Protein AF-A0A9X9IL31-F1 (afdb_monomer_lite)

Secondary structure (DSSP, 8-state):
-PPPP--S--SSTTS-S-S-----------SSPPPHHHHHIIIII---HHHHHHHHHHHHHHGGGT------GGGSEEEE-SSEEEEEEE-SS-EEEEEEE----

Foldseek 3Di:
DDDDDDDDQDLQVPWPDDPDDDDDDDDDDDPDDAFPVNVCCCVFVVDDPVVVVVLVVVCVVCVVVVDDSPDGQVVFDWHDDRFKIKGWDDDPPDTDIDIDGHDDD

pLDDT: mean 78.71, std 12.05, range [36.59, 94.94]

Radius of gyration: 16.59 Å; chains: 1; bounding box: 42×23×51 Å

Structure (mmCIF, N/CA/C/O backbone):
data_AF-A0A9X9IL31-F1
#
_entry.id   AF-A0A9X9IL31-F1
#
loop_
_atom_site.group_PDB
_atom_site.id
_atom_site.type_symbol
_atom_site.label_atom_id
_atom_site.label_alt_id
_atom_site.label_comp_id
_atom_site.label_asym_id
_atom_site.label_entity_id
_atom_site.label_seq_id
_atom_site.pdbx_PDB_ins_code
_atom_site.Cartn_x
_atom_site.Cartn_y
_atom_site.Cartn_z
_atom_site.occupancy
_atom_site.B_iso_or_equiv
_atom_site.auth_seq_id
_atom_site.auth_comp_id
_atom_site.auth_asym_id
_atom_site.auth_atom_id
_atom_site.pdbx_PDB_model_num
ATOM 1 N N . MET A 1 1 ? -15.079 -7.877 -27.653 1.00 38.25 1 MET A N 1
ATOM 2 C CA . MET A 1 1 ? -15.773 -8.458 -26.481 1.00 38.25 1 MET A CA 1
ATOM 3 C C . MET A 1 1 ? -16.804 -7.460 -25.983 1.00 38.25 1 MET A C 1
ATOM 5 O O . MET A 1 1 ? -16.550 -6.266 -26.062 1.00 38.25 1 MET A O 1
ATOM 9 N N . LYS A 1 2 ? -17.987 -7.941 -25.582 1.00 36.59 2 LYS A N 1
ATOM 10 C CA . LYS A 1 2 ? -19.088 -7.107 -25.073 1.00 36.59 2 LYS A CA 1
ATOM 11 C C . LYS A 1 2 ? -18.660 -6.470 -23.743 1.00 36.59 2 LYS A C 1
ATOM 13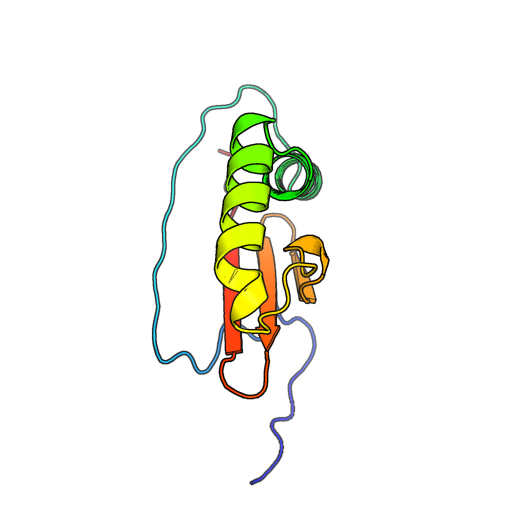 O O . LYS A 1 2 ? -18.047 -7.160 -22.937 1.00 36.59 2 LYS A O 1
ATOM 18 N N . GLN A 1 3 ? -18.949 -5.183 -23.549 1.00 48.84 3 GLN A N 1
ATOM 19 C CA . GLN A 1 3 ? -18.614 -4.476 -22.308 1.00 48.84 3 GLN A CA 1
ATOM 20 C C . GLN A 1 3 ? -19.377 -5.072 -21.113 1.00 48.84 3 GLN A C 1
ATOM 22 O O . GLN A 1 3 ? -20.572 -5.356 -21.270 1.00 48.84 3 GLN A O 1
ATOM 27 N N . PRO A 1 4 ? -18.754 -5.227 -19.929 1.00 48.09 4 PRO A N 1
ATOM 28 C CA . PRO A 1 4 ? -19.523 -5.374 -18.709 1.00 48.09 4 PRO A CA 1
ATOM 29 C C . PRO A 1 4 ? -20.195 -4.032 -18.405 1.00 48.09 4 PRO A C 1
ATOM 31 O O . PRO A 1 4 ? -19.559 -2.982 -18.392 1.00 48.09 4 PRO A O 1
ATOM 34 N N . LYS A 1 5 ? -21.513 -4.076 -18.211 1.00 56.69 5 LYS A N 1
ATOM 35 C CA . LYS A 1 5 ? -22.232 -3.045 -17.466 1.00 56.69 5 LYS A CA 1
ATOM 36 C C . LYS A 1 5 ? -21.988 -3.350 -15.996 1.00 56.69 5 LYS A C 1
ATOM 38 O O . LYS A 1 5 ? -22.416 -4.422 -15.571 1.00 56.69 5 LYS A O 1
ATOM 43 N N . THR A 1 6 ? -21.410 -2.444 -15.226 1.00 50.56 6 THR A N 1
ATOM 44 C CA . THR A 1 6 ? -21.395 -2.612 -13.771 1.00 50.56 6 THR A CA 1
ATOM 45 C C . THR A 1 6 ? -21.587 -1.293 -13.040 1.00 50.56 6 THR A C 1
ATOM 47 O O . THR A 1 6 ? -21.424 -0.206 -13.591 1.00 50.56 6 THR A O 1
ATOM 50 N N . ASN A 1 7 ? -22.213 -1.446 -11.881 1.00 54.69 7 ASN A N 1
ATOM 51 C CA . ASN A 1 7 ? -23.146 -0.522 -11.264 1.00 54.69 7 ASN A CA 1
ATOM 52 C C . ASN A 1 7 ? -23.367 -0.983 -9.820 1.00 54.69 7 ASN A C 1
ATOM 54 O O . ASN A 1 7 ? -23.454 -2.194 -9.592 1.00 54.69 7 ASN A O 1
ATOM 58 N N . PRO A 1 8 ? -23.752 -0.083 -8.914 1.00 56.66 8 PRO A N 1
ATOM 59 C CA . PRO A 1 8 ? -23.215 1.259 -8.677 1.00 56.66 8 PRO A CA 1
ATOM 60 C C . PRO A 1 8 ? -22.439 1.348 -7.350 1.00 56.66 8 PRO A C 1
ATOM 62 O O . PRO A 1 8 ? -21.829 2.376 -7.087 1.00 56.66 8 PRO A O 1
ATOM 65 N N . ASP A 1 9 ? -22.464 0.293 -6.525 1.00 63.00 9 ASP A N 1
ATOM 66 C CA . ASP A 1 9 ? -22.025 0.300 -5.116 1.00 63.00 9 ASP A CA 1
ATOM 67 C C . ASP A 1 9 ? -20.765 -0.551 -4.886 1.00 63.00 9 ASP A C 1
ATOM 69 O O . ASP A 1 9 ? -20.581 -1.161 -3.828 1.00 63.00 9 ASP A O 1
ATOM 73 N N . SER A 1 10 ? -19.940 -0.692 -5.921 1.00 63.44 10 SER A N 1
ATOM 74 C CA . SER A 1 10 ? -18.756 -1.542 -5.881 1.00 63.44 10 SER A CA 1
ATOM 75 C C . SER A 1 10 ? -17.814 -1.200 -4.710 1.00 63.44 10 SER A C 1
ATOM 77 O O . SER A 1 10 ? -17.718 -0.047 -4.303 1.00 63.44 10 SER A O 1
ATOM 79 N N . LEU A 1 11 ? -17.105 -2.225 -4.203 1.00 71.19 11 LEU A N 1
ATOM 80 C CA . LEU A 1 11 ? -15.908 -2.115 -3.352 1.00 71.19 11 LEU A CA 1
ATOM 81 C C . LEU A 1 11 ? -14.722 -2.867 -3.997 1.00 71.19 11 LEU A C 1
ATOM 83 O O . LEU A 1 11 ? -14.117 -3.776 -3.433 1.00 71.19 11 LEU A O 1
ATOM 87 N N . ILE A 1 12 ? -14.430 -2.420 -5.207 1.00 65.56 12 ILE A N 1
ATOM 88 C CA . ILE A 1 12 ? -13.507 -2.794 -6.278 1.00 65.56 12 ILE A CA 1
ATOM 89 C C . ILE A 1 12 ? -13.988 -4.000 -7.037 1.00 65.56 12 ILE A C 1
ATOM 91 O O . ILE A 1 12 ? -13.532 -5.107 -6.792 1.00 65.56 12 ILE A O 1
ATOM 95 N N . GLU A 1 13 ? -14.999 -3.734 -7.869 1.00 69.69 13 GLU A N 1
ATOM 96 C CA . GLU A 1 13 ? -16.207 -4.521 -8.155 1.00 69.69 13 GLU A CA 1
ATOM 97 C C . GLU A 1 13 ? -16.092 -6.003 -7.765 1.00 69.69 13 GLU A C 1
ATOM 99 O O . GLU A 1 13 ? -16.069 -6.924 -8.575 1.00 69.69 13 GLU A O 1
ATOM 104 N N . ASN A 1 14 ? -15.960 -6.171 -6.445 1.00 71.94 14 ASN A N 1
ATOM 105 C CA . ASN A 1 14 ? -15.737 -7.362 -5.635 1.00 71.94 14 ASN A CA 1
ATOM 106 C C . ASN A 1 14 ? -14.684 -8.387 -6.124 1.00 71.94 14 ASN A C 1
ATOM 108 O O . ASN A 1 14 ? -14.830 -9.588 -5.890 1.00 71.94 14 ASN A O 1
ATOM 112 N N . TYR A 1 15 ? -13.557 -7.843 -6.599 1.00 68.44 15 TYR A N 1
ATOM 113 C CA . TYR A 1 15 ? -12.188 -8.384 -6.709 1.00 68.44 15 TYR A CA 1
ATOM 114 C C . TYR A 1 15 ? -11.859 -9.218 -7.954 1.00 68.44 15 TYR A C 1
ATOM 116 O O . TYR A 1 15 ? -11.097 -10.179 -7.843 1.00 68.44 15 TYR A O 1
ATOM 124 N N . LEU A 1 16 ? -12.427 -8.904 -9.130 1.00 64.88 16 LEU A N 1
ATOM 125 C CA . LEU A 1 16 ? -12.470 -9.877 -10.233 1.00 64.88 16 LEU A CA 1
ATOM 126 C C . LEU A 1 16 ? -12.155 -9.414 -11.670 1.00 64.88 16 LEU A C 1
ATOM 128 O O . LEU A 1 16 ? -12.385 -8.251 -12.008 1.00 64.88 16 LEU A O 1
ATOM 132 N N . PRO A 1 17 ? -11.795 -10.410 -12.536 1.00 75.12 17 PRO A N 1
ATOM 133 C CA . PRO A 1 17 ? -11.341 -11.768 -12.172 1.00 75.12 17 PRO A CA 1
ATOM 134 C C . PRO A 1 17 ? -9.890 -11.757 -11.669 1.00 75.12 17 PRO A C 1
ATOM 136 O O . PRO A 1 17 ? -9.058 -11.038 -12.212 1.00 75.12 17 PRO A O 1
ATOM 139 N N . ALA A 1 18 ? -9.594 -12.562 -10.642 1.00 76.00 18 ALA A N 1
ATOM 140 C CA . ALA A 1 18 ? -8.255 -12.680 -10.070 1.00 76.00 18 ALA A CA 1
ATOM 141 C C . ALA A 1 18 ? -7.691 -14.090 -10.286 1.00 76.00 18 ALA A C 1
ATOM 143 O O . ALA A 1 18 ? -8.324 -15.080 -9.921 1.00 76.00 18 ALA A O 1
ATOM 144 N N . ASP A 1 19 ? -6.476 -14.167 -10.828 1.00 83.81 19 ASP A N 1
ATOM 145 C CA . ASP A 1 19 ? -5.751 -15.431 -11.022 1.00 83.81 19 ASP A CA 1
ATOM 146 C C . ASP A 1 19 ? -5.083 -15.936 -9.724 1.00 83.81 19 ASP A C 1
ATOM 148 O O . ASP A 1 19 ? -4.588 -17.062 -9.665 1.00 83.81 19 ASP A O 1
ATOM 152 N N . TYR A 1 20 ? -5.066 -15.109 -8.671 1.00 83.50 20 TYR A N 1
ATOM 153 C CA . TYR A 1 20 ? -4.487 -15.413 -7.362 1.00 83.50 20 TYR A CA 1
ATOM 154 C C . TYR A 1 20 ? -5.269 -14.722 -6.239 1.00 83.50 20 TYR A C 1
ATOM 156 O O . TYR A 1 20 ? -5.636 -13.553 -6.363 1.00 83.50 20 TYR A O 1
ATOM 164 N N . TYR A 1 21 ? -5.484 -15.435 -5.129 1.00 83.38 21 TYR A N 1
ATOM 165 C CA . TYR A 1 21 ? -6.117 -14.907 -3.921 1.00 83.38 21 TYR A CA 1
ATOM 166 C C . TYR A 1 21 ? -5.300 -15.274 -2.683 1.00 83.38 21 TYR A C 1
ATOM 168 O O . TYR A 1 21 ? -4.937 -16.434 -2.495 1.00 83.38 21 TYR A O 1
ATOM 176 N N . ASP A 1 22 ? -5.066 -14.286 -1.825 1.00 84.00 22 ASP A N 1
ATOM 177 C CA . ASP A 1 22 ? -4.410 -14.447 -0.531 1.00 84.00 22 ASP A CA 1
ATOM 178 C C . ASP A 1 22 ? -5.058 -13.507 0.486 1.00 84.00 22 ASP A C 1
ATOM 180 O O . ASP A 1 22 ? -5.538 -12.424 0.138 1.00 84.00 22 ASP A O 1
ATOM 184 N N . SER A 1 23 ? -5.103 -13.928 1.746 1.00 81.81 23 SER A N 1
ATOM 185 C CA . SER A 1 23 ? -5.742 -13.167 2.812 1.00 81.81 23 SER A CA 1
ATOM 186 C C . SER A 1 23 ? -4.997 -13.324 4.128 1.00 81.81 23 SER A C 1
ATOM 188 O O . SER A 1 23 ? -4.637 -14.427 4.539 1.00 81.81 23 SER A O 1
ATOM 190 N N . PHE A 1 24 ? -4.842 -12.206 4.831 1.00 82.25 24 PHE A N 1
ATOM 191 C CA . PHE A 1 24 ? -4.295 -12.155 6.177 1.00 82.25 24 PHE A CA 1
ATOM 192 C C . PHE A 1 24 ? -5.288 -11.449 7.096 1.00 82.25 24 PHE A C 1
ATOM 194 O O . PHE A 1 24 ? -5.861 -10.423 6.733 1.00 82.25 24 PHE A O 1
ATOM 201 N N . SER A 1 25 ? -5.481 -11.979 8.303 1.00 81.25 25 SER A N 1
ATOM 202 C CA . SER A 1 25 ? -6.299 -11.325 9.322 1.00 81.25 25 SER A CA 1
ATOM 203 C C . SER A 1 25 ? -5.599 -11.364 10.670 1.00 81.25 25 SER A C 1
ATOM 205 O O . SER A 1 25 ? -4.938 -12.347 11.013 1.00 81.25 25 SER A O 1
ATOM 207 N N . LYS A 1 26 ? -5.757 -10.289 11.439 1.00 80.12 26 LYS A N 1
ATOM 208 C CA . LYS A 1 26 ? -5.240 -10.188 12.797 1.00 80.12 26 LYS A CA 1
ATOM 209 C C . LYS A 1 26 ? -6.215 -9.395 13.649 1.00 80.12 26 LYS A C 1
ATOM 211 O O . LYS A 1 26 ? -6.599 -8.291 13.279 1.00 80.12 26 LYS A O 1
ATOM 216 N N . GLU A 1 27 ? -6.588 -9.955 14.793 1.00 73.94 27 GLU A N 1
ATOM 217 C CA . GLU A 1 27 ? -7.391 -9.240 15.780 1.00 73.94 27 GLU A CA 1
ATOM 218 C C . GLU A 1 27 ? -6.488 -8.299 16.592 1.00 73.94 27 GLU A C 1
ATOM 220 O O . GLU A 1 27 ? -5.382 -8.666 17.004 1.00 73.94 27 GLU A O 1
ATOM 225 N N . SER A 1 28 ? -6.946 -7.063 16.793 1.00 68.31 28 SER A N 1
ATOM 226 C CA . SER A 1 28 ? -6.269 -6.070 17.626 1.00 68.31 28 SER A CA 1
ATOM 227 C C . SER A 1 28 ? -7.179 -5.710 18.794 1.00 68.31 28 SER A C 1
ATOM 229 O O . SER A 1 28 ? -8.326 -5.320 18.583 1.00 68.31 28 SER A O 1
ATOM 231 N N . HIS A 1 29 ? -6.666 -5.819 20.016 1.00 68.38 29 HIS A N 1
ATOM 232 C CA . HIS A 1 29 ? -7.368 -5.363 21.210 1.00 68.38 29 HIS A CA 1
ATOM 233 C C . HIS A 1 29 ? -6.913 -3.940 21.524 1.00 68.38 29 HIS A C 1
ATOM 235 O O . HIS A 1 29 ? -5.905 -3.739 22.202 1.00 68.38 29 HIS A O 1
ATOM 241 N N . ASN A 1 30 ? -7.633 -2.952 20.997 1.00 66.81 30 ASN A N 1
ATOM 242 C CA . ASN A 1 30 ? -7.440 -1.556 21.369 1.00 66.81 30 ASN A CA 1
ATOM 243 C C . ASN A 1 30 ? -8.582 -1.115 22.290 1.00 66.81 30 ASN A C 1
ATOM 245 O O . ASN A 1 30 ? -9.729 -1.499 22.092 1.00 66.81 30 ASN A O 1
ATOM 249 N N . LYS A 1 31 ? -8.265 -0.319 23.315 1.00 64.56 31 LYS A N 1
ATOM 250 C CA . LYS A 1 31 ? -9.270 0.243 24.230 1.00 64.56 31 LYS A CA 1
ATOM 251 C C . LYS A 1 31 ? -10.102 1.344 23.567 1.00 64.56 31 LYS A C 1
ATOM 253 O O . LYS A 1 31 ? -11.191 1.636 24.047 1.00 64.56 31 LYS A O 1
ATOM 258 N N . ASN A 1 32 ? -9.586 1.939 22.491 1.00 70.06 32 ASN A N 1
ATOM 259 C CA . ASN A 1 32 ? -10.242 3.010 21.753 1.00 70.06 32 ASN A CA 1
ATOM 260 C C . ASN A 1 32 ? -10.731 2.500 20.394 1.00 70.06 32 ASN A C 1
ATOM 262 O O . ASN A 1 32 ? -9.997 1.809 19.684 1.00 70.06 32 ASN A O 1
ATOM 266 N N . VAL A 1 33 ? -11.956 2.880 20.032 1.00 71.94 33 VAL A N 1
ATOM 267 C CA . VAL A 1 33 ? -12.511 2.655 18.694 1.00 71.94 33 VAL A CA 1
ATOM 268 C C . VAL A 1 33 ? -11.782 3.587 17.726 1.00 71.94 33 VAL A C 1
ATOM 270 O O . VAL A 1 33 ? -11.868 4.802 17.869 1.00 71.94 33 VAL A O 1
ATOM 273 N N . ILE A 1 34 ? -11.048 3.015 16.773 1.00 76.69 34 ILE A N 1
ATOM 274 C CA . ILE A 1 34 ? -10.359 3.749 15.703 1.00 76.69 34 ILE A CA 1
ATOM 275 C C . ILE A 1 34 ? -11.287 3.797 14.489 1.00 76.69 34 ILE A C 1
ATOM 277 O O . ILE A 1 34 ? -11.881 2.785 14.123 1.00 76.69 34 ILE A O 1
ATOM 281 N N . SER A 1 35 ? -11.434 4.954 13.847 1.00 82.38 35 SER A N 1
ATOM 282 C CA . SER A 1 35 ? -12.213 5.019 12.602 1.00 82.38 35 SER A CA 1
ATOM 283 C C . SER A 1 35 ? -11.454 4.379 11.436 1.00 82.38 35 SER A C 1
ATOM 285 O O . SER A 1 35 ? -10.225 4.331 11.421 1.00 82.38 35 SER A O 1
ATOM 287 N N . ILE A 1 36 ? -12.173 3.910 10.418 1.00 80.06 36 ILE A N 1
ATOM 288 C CA . ILE A 1 36 ? -11.556 3.295 9.238 1.00 80.06 36 ILE A CA 1
ATOM 289 C C . ILE A 1 36 ? -10.590 4.254 8.508 1.00 80.06 36 ILE A C 1
ATOM 291 O O . ILE A 1 36 ? -9.533 3.834 8.038 1.00 80.06 36 ILE A O 1
ATOM 295 N N . ASP A 1 37 ? -10.904 5.552 8.485 1.00 82.56 37 ASP A N 1
ATOM 296 C CA . ASP A 1 37 ? -10.052 6.590 7.900 1.00 82.56 37 ASP A CA 1
ATOM 297 C C . ASP A 1 37 ? -8.791 6.851 8.729 1.00 82.56 37 ASP A C 1
ATOM 299 O O . ASP A 1 37 ? -7.701 6.973 8.173 1.00 82.56 37 ASP A O 1
ATOM 303 N N . GLU A 1 38 ? -8.919 6.882 10.055 1.00 84.19 38 GLU A N 1
ATOM 304 C CA . GLU A 1 38 ? -7.782 7.024 10.968 1.00 84.19 38 GLU A CA 1
ATOM 305 C C . GLU A 1 38 ? -6.841 5.818 10.874 1.00 84.19 38 GLU A C 1
ATOM 307 O O . GLU A 1 38 ? -5.623 5.981 10.807 1.00 84.19 38 GLU A O 1
ATOM 312 N N . PHE A 1 39 ? -7.393 4.604 10.781 1.00 82.62 39 PHE A N 1
ATOM 313 C CA . PHE A 1 39 ? -6.598 3.406 10.522 1.00 82.62 39 PHE A CA 1
ATOM 314 C C . PHE A 1 39 ? -5.824 3.523 9.205 1.00 82.62 39 PHE A C 1
ATOM 316 O O . PHE A 1 39 ? -4.627 3.238 9.176 1.00 82.62 39 PHE A O 1
ATOM 323 N N . ALA A 1 40 ? -6.48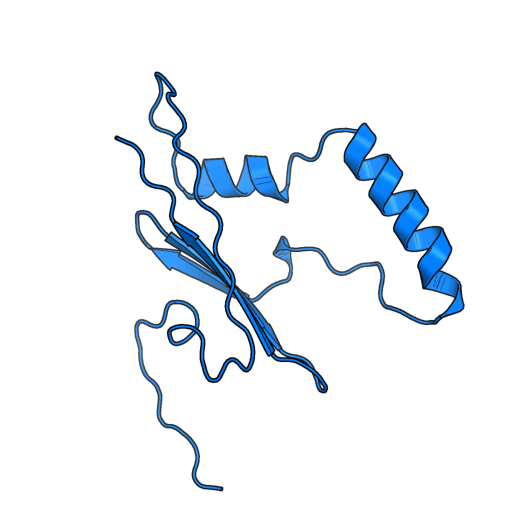5 3.947 8.125 1.00 80.88 40 ALA A N 1
ATOM 324 C CA . ALA A 1 40 ? -5.847 4.097 6.821 1.00 80.88 40 ALA A CA 1
ATOM 325 C C . ALA A 1 40 ? -4.695 5.105 6.860 1.00 80.88 40 ALA A C 1
ATOM 327 O O . ALA A 1 40 ? -3.628 4.851 6.300 1.00 80.88 40 ALA A O 1
ATOM 328 N N . ASP A 1 41 ? -4.893 6.231 7.541 1.00 84.75 41 ASP A N 1
ATOM 329 C CA . ASP A 1 41 ? -3.860 7.248 7.685 1.00 84.75 41 ASP A CA 1
ATOM 330 C C . ASP A 1 41 ? -2.643 6.709 8.447 1.00 84.75 41 ASP A C 1
ATOM 332 O O . ASP A 1 41 ? -1.510 6.797 7.967 1.00 84.75 41 ASP A O 1
ATOM 336 N N . ILE A 1 42 ? -2.872 6.045 9.582 1.00 83.81 42 ILE A N 1
ATOM 337 C CA . ILE A 1 42 ? -1.797 5.431 10.367 1.00 83.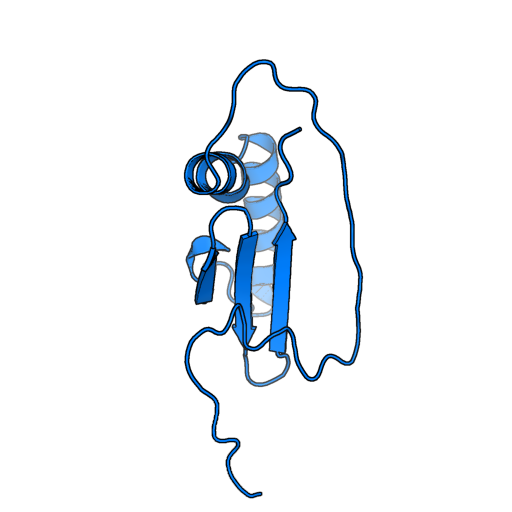81 42 ILE A CA 1
ATOM 338 C C . ILE A 1 42 ? -1.065 4.359 9.544 1.00 83.81 42 ILE A C 1
ATOM 340 O O . ILE A 1 42 ? 0.164 4.322 9.528 1.00 83.81 42 ILE A O 1
ATOM 344 N N . ALA A 1 43 ? -1.800 3.493 8.843 1.00 80.38 43 ALA A N 1
ATOM 345 C CA . ALA A 1 43 ? -1.229 2.360 8.120 1.00 80.38 43 ALA A CA 1
ATOM 346 C C . ALA A 1 43 ? -0.442 2.768 6.863 1.00 80.38 43 ALA A C 1
ATOM 348 O O . ALA A 1 43 ? 0.583 2.153 6.561 1.00 80.38 43 ALA A O 1
ATOM 349 N N . PHE A 1 44 ? -0.905 3.780 6.123 1.00 82.12 44 PHE A N 1
ATOM 350 C CA . PHE A 1 44 ? -0.375 4.093 4.789 1.00 82.12 44 PHE A CA 1
ATOM 351 C C . PHE A 1 44 ? 0.333 5.449 4.693 1.00 82.12 44 PHE A C 1
ATOM 353 O O . PHE A 1 44 ? 1.208 5.608 3.837 1.00 82.12 44 PHE A O 1
ATOM 360 N N . ASN A 1 45 ? 0.015 6.407 5.568 1.00 83.25 45 ASN A N 1
ATOM 361 C CA . ASN A 1 45 ? 0.626 7.739 5.553 1.00 83.25 45 ASN A CA 1
ATOM 362 C C . ASN A 1 45 ? 1.683 7.920 6.644 1.00 83.25 45 ASN A C 1
ATOM 364 O O . ASN A 1 45 ? 2.686 8.596 6.405 1.00 83.25 45 ASN A O 1
ATOM 368 N N . GLN A 1 46 ? 1.509 7.290 7.807 1.00 87.12 46 GLN A N 1
ATOM 369 C CA . GLN A 1 46 ? 2.404 7.449 8.957 1.00 87.12 46 GLN A CA 1
ATOM 370 C C . GLN A 1 46 ? 3.451 6.328 9.043 1.00 87.12 46 GLN A C 1
ATOM 372 O O . GLN A 1 46 ? 3.499 5.541 9.989 1.00 87.12 46 GLN A O 1
ATOM 377 N N . LEU A 1 47 ? 4.330 6.253 8.041 1.00 83.94 47 LEU A N 1
ATOM 378 C CA . LEU A 1 47 ? 5.388 5.241 8.010 1.00 83.94 47 LEU A CA 1
ATOM 379 C C . LEU A 1 47 ? 6.523 5.563 9.003 1.00 83.94 47 LEU A C 1
ATOM 381 O O . LEU A 1 47 ? 7.062 6.672 8.976 1.00 83.94 47 LEU A O 1
ATOM 385 N N . PRO A 1 48 ? 6.975 4.591 9.821 1.00 88.69 48 PRO A N 1
ATOM 386 C CA . PRO A 1 48 ? 8.169 4.757 10.644 1.00 88.69 48 PRO A CA 1
ATOM 387 C C . PRO A 1 48 ? 9.422 5.024 9.799 1.00 88.69 48 PRO A C 1
ATOM 389 O O . PRO A 1 48 ? 9.571 4.484 8.699 1.00 88.69 48 PRO A O 1
ATOM 392 N N . SER A 1 49 ? 10.386 5.772 10.346 1.00 92.50 49 SER A N 1
ATOM 393 C CA . SER A 1 49 ? 11.619 6.158 9.638 1.00 92.50 49 SER A CA 1
ATOM 394 C C . SER A 1 49 ? 12.417 4.975 9.078 1.00 92.50 49 SER A C 1
ATOM 396 O O . SER A 1 49 ? 13.032 5.090 8.020 1.00 92.50 49 SER A O 1
ATOM 398 N N . SER A 1 50 ? 12.394 3.821 9.751 1.00 92.94 50 SER A N 1
ATOM 399 C CA . SER A 1 50 ? 13.048 2.597 9.271 1.00 92.94 50 SER A CA 1
ATOM 400 C C . SER A 1 50 ? 12.412 2.059 7.987 1.00 92.94 50 SER A C 1
ATOM 402 O O . SER A 1 50 ? 13.127 1.653 7.075 1.00 92.94 50 SER A O 1
ATOM 404 N N . ILE A 1 51 ? 11.082 2.104 7.877 1.00 89.81 51 ILE A N 1
ATOM 405 C CA . ILE A 1 51 ? 10.365 1.702 6.663 1.00 89.81 51 ILE A CA 1
ATOM 406 C C . ILE A 1 51 ? 10.652 2.688 5.531 1.00 89.81 51 ILE A C 1
ATOM 408 O O . ILE A 1 51 ? 10.924 2.265 4.411 1.00 89.81 51 ILE A O 1
ATOM 412 N N . ILE A 1 52 ? 10.686 3.992 5.824 1.00 89.62 52 ILE A N 1
ATOM 413 C CA . ILE A 1 52 ? 11.066 5.017 4.839 1.00 89.62 52 ILE A CA 1
ATOM 414 C C . ILE A 1 52 ? 12.474 4.743 4.292 1.00 89.62 52 ILE A C 1
ATOM 416 O O . ILE A 1 52 ? 12.679 4.779 3.078 1.00 89.62 52 ILE A O 1
ATOM 420 N N . LEU A 1 53 ? 13.434 4.399 5.157 1.00 94.19 53 LEU A N 1
ATOM 421 C CA . LEU A 1 53 ? 14.786 4.034 4.731 1.00 94.19 53 LEU A CA 1
ATOM 422 C C . LEU A 1 53 ? 14.780 2.816 3.796 1.00 94.19 53 LEU A C 1
ATOM 424 O O . LEU A 1 53 ? 15.430 2.844 2.751 1.00 94.19 53 LEU A O 1
ATOM 428 N N . LEU A 1 54 ? 14.020 1.769 4.129 1.00 94.00 54 LEU A N 1
ATOM 429 C CA . LEU A 1 54 ? 13.882 0.587 3.271 1.00 94.00 54 LEU A CA 1
ATOM 430 C C . LEU A 1 54 ? 13.284 0.936 1.902 1.00 94.00 54 LEU A C 1
ATOM 432 O O . LEU A 1 54 ? 13.756 0.424 0.887 1.00 94.00 54 LEU A O 1
ATOM 436 N N . LEU A 1 55 ? 12.300 1.837 1.846 1.00 90.00 55 LEU A N 1
ATOM 437 C CA . LEU A 1 55 ? 11.724 2.310 0.585 1.00 90.00 55 LEU A CA 1
ATOM 438 C C . LEU A 1 55 ? 12.748 3.082 -0.261 1.00 90.00 55 LEU A C 1
ATOM 440 O O . LEU A 1 55 ? 12.811 2.876 -1.473 1.00 90.00 55 LEU A O 1
ATOM 444 N N . ILE A 1 56 ? 13.598 3.909 0.357 1.00 91.94 56 ILE A N 1
ATOM 445 C CA . ILE A 1 56 ? 14.695 4.612 -0.335 1.00 91.94 56 ILE A CA 1
ATOM 446 C C . ILE A 1 56 ? 15.703 3.613 -0.918 1.00 91.94 56 ILE A C 1
ATOM 448 O O . ILE A 1 56 ? 16.115 3.750 -2.077 1.00 91.94 56 ILE A O 1
ATOM 452 N N . VAL A 1 57 ? 16.075 2.585 -0.148 1.00 94.94 57 VAL A N 1
ATOM 453 C CA . VAL A 1 57 ? 16.974 1.515 -0.609 1.00 94.94 57 VAL A CA 1
ATOM 454 C C . VAL A 1 57 ? 16.341 0.753 -1.773 1.00 94.94 57 VAL A C 1
ATOM 456 O O . VAL A 1 57 ? 16.960 0.640 -2.831 1.00 94.94 57 VAL A O 1
ATOM 459 N N . ARG A 1 58 ? 15.086 0.308 -1.629 1.00 93.19 58 ARG A N 1
ATOM 460 C CA . ARG A 1 58 ? 14.315 -0.342 -2.701 1.00 93.19 58 ARG A CA 1
ATOM 461 C C . ARG A 1 58 ? 14.316 0.510 -3.964 1.00 93.19 58 ARG A C 1
ATOM 463 O O . ARG A 1 58 ? 14.635 -0.003 -5.030 1.00 93.19 58 ARG A O 1
ATOM 470 N N . ASN A 1 59 ? 14.017 1.803 -3.848 1.00 92.44 59 ASN A N 1
ATOM 471 C CA . ASN A 1 59 ? 13.968 2.719 -4.987 1.00 92.44 59 ASN A CA 1
ATOM 472 C C . ASN A 1 59 ? 15.329 2.850 -5.677 1.00 92.44 59 ASN A C 1
ATOM 474 O O . ASN A 1 59 ? 15.393 2.824 -6.903 1.00 92.44 59 ASN A O 1
ATOM 478 N N . SER A 1 60 ? 16.417 2.913 -4.910 1.00 92.81 60 SER A N 1
ATOM 479 C CA . SER A 1 60 ? 17.780 2.950 -5.455 1.00 92.81 60 SER A CA 1
ATOM 480 C C . SER A 1 60 ? 18.128 1.682 -6.241 1.00 92.81 60 SER A C 1
ATOM 482 O O . SER A 1 60 ? 18.763 1.775 -7.288 1.00 92.81 60 SER A O 1
ATOM 484 N N . LEU A 1 61 ? 17.670 0.514 -5.776 1.00 94.44 61 LEU A N 1
ATOM 485 C CA . LEU A 1 61 ? 17.897 -0.771 -6.445 1.00 94.44 61 LEU A CA 1
ATOM 486 C C . LEU A 1 61 ? 17.075 -0.931 -7.727 1.00 94.44 61 LEU A C 1
ATOM 488 O O . LEU A 1 61 ? 17.577 -1.492 -8.698 1.00 94.44 61 LEU A O 1
ATOM 492 N N . ILE A 1 62 ? 15.826 -0.454 -7.747 1.00 91.81 62 ILE A N 1
ATOM 493 C CA . ILE A 1 62 ? 14.932 -0.662 -8.897 1.00 91.81 62 ILE A CA 1
ATOM 494 C C . ILE A 1 62 ? 15.039 0.423 -9.976 1.00 91.81 62 ILE A C 1
ATOM 496 O O . ILE A 1 62 ? 14.681 0.176 -11.127 1.00 91.81 62 ILE A O 1
ATOM 500 N N . LYS A 1 63 ? 15.552 1.614 -9.639 1.00 90.06 63 LYS A N 1
ATOM 501 C CA . LYS A 1 63 ? 15.675 2.753 -10.566 1.00 90.06 63 LYS A CA 1
ATOM 502 C C . LYS A 1 63 ? 16.460 2.438 -11.853 1.00 90.06 63 LYS A C 1
ATOM 504 O O . LYS A 1 63 ? 16.004 2.869 -12.912 1.00 90.06 63 LYS A O 1
ATOM 509 N N . PRO A 1 64 ? 17.571 1.672 -11.833 1.00 93.31 64 PRO A N 1
ATOM 510 C CA . PRO A 1 64 ? 18.281 1.282 -13.055 1.00 93.31 64 PRO A CA 1
ATOM 511 C C . PRO A 1 64 ? 17.443 0.452 -14.039 1.00 93.31 64 PRO A C 1
ATOM 513 O O . PRO A 1 64 ? 17.759 0.419 -15.223 1.00 93.31 64 PRO A O 1
ATOM 516 N N . PHE A 1 65 ? 16.363 -0.187 -13.578 1.00 92.25 65 PHE A N 1
ATOM 517 C CA . PHE A 1 65 ? 15.465 -0.992 -14.411 1.00 92.25 65 PHE A CA 1
ATOM 518 C C . PHE A 1 65 ? 14.321 -0.175 -15.035 1.00 92.25 65 PHE A C 1
ATOM 520 O O . PHE A 1 65 ? 13.435 -0.747 -15.665 1.00 92.25 65 PHE A O 1
ATOM 527 N N . GLY A 1 66 ? 14.310 1.152 -14.853 1.00 87.06 66 GLY A N 1
ATOM 528 C CA . GLY A 1 66 ? 13.278 2.031 -15.411 1.00 87.06 66 GLY A CA 1
ATOM 529 C C . GLY A 1 66 ? 11.894 1.851 -14.779 1.00 87.06 66 GLY A C 1
ATOM 530 O O . GLY A 1 66 ? 10.892 2.227 -15.382 1.00 87.06 66 GLY A O 1
ATOM 531 N N . LEU A 1 67 ? 11.827 1.257 -13.583 1.00 85.31 67 LEU A N 1
ATOM 532 C CA . LEU A 1 67 ? 10.585 1.069 -12.839 1.00 85.31 67 LEU A CA 1
ATOM 533 C C . LEU A 1 67 ? 10.179 2.361 -12.120 1.00 85.31 67 LEU A C 1
ATOM 535 O O . LEU A 1 67 ? 11.021 3.053 -11.545 1.00 85.31 67 LEU A O 1
ATOM 539 N N . ASP A 1 68 ? 8.880 2.664 -12.125 1.00 82.06 68 ASP A N 1
ATOM 540 C CA . ASP A 1 68 ? 8.337 3.840 -11.445 1.00 82.06 68 ASP A CA 1
ATOM 541 C C . ASP A 1 68 ? 8.409 3.673 -9.917 1.00 82.06 68 ASP A C 1
ATOM 543 O O . ASP A 1 68 ? 7.837 2.749 -9.328 1.00 82.06 68 ASP A O 1
ATOM 547 N N . THR A 1 69 ? 9.147 4.575 -9.273 1.00 82.19 69 THR A N 1
ATOM 548 C CA . THR A 1 69 ? 9.386 4.591 -7.826 1.00 82.19 69 THR A CA 1
ATOM 549 C C . THR A 1 69 ? 8.481 5.556 -7.068 1.00 82.19 69 THR A C 1
ATOM 551 O O . THR A 1 69 ? 8.537 5.570 -5.839 1.00 82.19 69 THR A O 1
ATOM 554 N N . ASN A 1 70 ? 7.702 6.386 -7.765 1.00 80.31 70 ASN A N 1
ATOM 555 C CA . ASN A 1 70 ? 6.986 7.510 -7.155 1.00 80.31 70 ASN A CA 1
ATOM 556 C C . ASN A 1 70 ? 5.552 7.172 -6.746 1.00 80.31 70 ASN A C 1
ATOM 558 O O . ASN A 1 70 ? 4.945 7.938 -6.005 1.00 80.31 70 ASN A O 1
ATOM 562 N N . ARG A 1 71 ? 5.028 6.030 -7.196 1.00 77.12 71 ARG A N 1
ATOM 563 C CA . ARG A 1 71 ? 3.683 5.568 -6.847 1.00 77.12 71 ARG A CA 1
ATOM 564 C C . ARG A 1 71 ? 3.580 5.192 -5.375 1.00 77.12 71 ARG A C 1
ATOM 566 O O . ARG A 1 71 ? 4.362 4.379 -4.872 1.00 77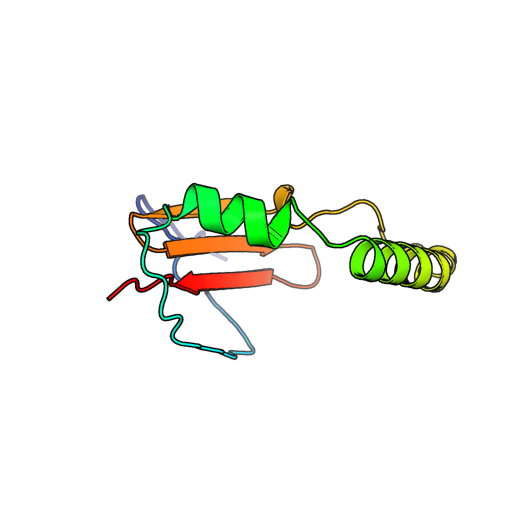.12 71 ARG A O 1
ATOM 573 N N . ARG A 1 72 ? 2.581 5.753 -4.706 1.00 77.31 72 ARG A N 1
ATOM 574 C CA . ARG A 1 72 ? 2.208 5.481 -3.317 1.00 77.31 72 ARG A CA 1
ATOM 575 C C . ARG A 1 72 ? 0.890 4.712 -3.278 1.00 77.31 72 ARG A C 1
ATOM 577 O O . ARG A 1 72 ? 0.095 4.773 -4.208 1.00 77.31 72 ARG A O 1
ATOM 584 N N . VAL A 1 73 ? 0.633 4.023 -2.166 1.00 75.75 73 VAL A N 1
ATOM 585 C CA . VAL A 1 73 ? -0.651 3.328 -1.931 1.00 75.75 73 VAL A CA 1
ATOM 586 C C . VAL A 1 73 ? -1.830 4.307 -1.978 1.00 75.75 73 VAL A C 1
ATOM 588 O O . VAL A 1 73 ? -2.907 3.963 -2.445 1.00 75.75 73 VAL A O 1
ATOM 591 N N . THR A 1 74 ? -1.609 5.557 -1.571 1.00 74.94 74 THR A N 1
ATOM 592 C CA . THR A 1 74 ? -2.598 6.641 -1.649 1.00 74.94 74 THR A CA 1
ATOM 593 C C . THR A 1 74 ? -2.988 7.037 -3.065 1.00 74.94 74 THR A C 1
ATOM 595 O O . THR A 1 74 ? -4.014 7.684 -3.241 1.00 74.94 74 THR A O 1
ATOM 598 N N . ASP A 1 75 ? -2.173 6.684 -4.058 1.00 81.31 75 ASP A N 1
ATOM 599 C CA . ASP A 1 75 ? -2.428 7.016 -5.459 1.00 81.31 75 ASP A CA 1
ATOM 600 C C . ASP A 1 75 ? -3.313 5.950 -6.136 1.00 81.31 75 ASP A C 1
ATOM 602 O O . ASP A 1 75 ? -3.635 6.073 -7.317 1.00 81.31 75 ASP A O 1
ATOM 606 N N . MET A 1 76 ? -3.676 4.885 -5.409 1.00 84.31 76 MET A N 1
ATOM 607 C CA . MET A 1 76 ? -4.537 3.796 -5.878 1.00 84.31 76 MET A CA 1
ATOM 608 C C . MET A 1 76 ? -6.017 4.188 -5.796 1.00 84.31 76 MET A C 1
ATOM 610 O O . MET A 1 76 ? -6.418 4.977 -4.938 1.00 84.31 76 MET A O 1
ATOM 614 N N . GLU A 1 77 ? -6.844 3.584 -6.653 1.00 84.12 77 GLU A N 1
ATOM 615 C CA . GLU A 1 77 ? -8.299 3.717 -6.550 1.00 84.12 77 GLU A CA 1
ATOM 616 C C . GLU A 1 77 ? -8.747 3.175 -5.195 1.00 84.12 77 GLU A C 1
ATOM 618 O O . GLU A 1 77 ? -8.321 2.096 -4.784 1.00 84.12 77 GLU A O 1
ATOM 623 N N . CYS A 1 78 ? -9.565 3.941 -4.477 1.00 85.31 78 CYS A N 1
ATOM 624 C CA . CYS A 1 78 ? -9.943 3.624 -3.110 1.00 85.31 78 CYS A CA 1
ATOM 625 C C . CYS A 1 78 ? -11.459 3.676 -2.963 1.00 85.31 78 CYS A C 1
ATOM 627 O O . CYS A 1 78 ? -12.066 4.736 -3.114 1.00 85.31 78 CYS A O 1
ATOM 629 N N . GLU A 1 79 ? -12.055 2.537 -2.622 1.00 86.75 79 GLU A N 1
ATOM 630 C CA . GLU A 1 79 ? -13.481 2.428 -2.333 1.00 86.75 79 GLU A CA 1
ATOM 631 C C . GLU A 1 79 ? -13.665 2.041 -0.862 1.00 86.75 79 GLU A C 1
ATOM 633 O O . GLU A 1 79 ? -12.980 1.154 -0.337 1.00 86.75 79 GLU A O 1
ATOM 638 N N . LYS A 1 80 ? -14.555 2.754 -0.163 1.00 84.44 80 LYS A N 1
ATOM 639 C CA . LYS A 1 80 ? -14.707 2.668 1.294 1.00 84.44 80 LYS A CA 1
ATOM 640 C C . LYS A 1 80 ? -16.149 2.391 1.697 1.00 84.44 80 LYS A C 1
ATOM 642 O O . LYS A 1 80 ? -17.091 2.908 1.106 1.00 84.44 80 LYS A O 1
ATOM 647 N N . SER A 1 81 ? -16.302 1.624 2.767 1.00 83.19 81 SER A N 1
ATOM 648 C CA . SER A 1 81 ? -17.544 1.428 3.515 1.00 83.19 81 SER A CA 1
ATOM 649 C C . SER A 1 81 ? -17.257 1.543 5.018 1.00 83.19 81 SER A C 1
ATOM 651 O O . SER A 1 81 ? -16.126 1.813 5.413 1.00 83.19 81 SER A O 1
ATOM 653 N N . GLN A 1 82 ? -18.259 1.328 5.874 1.00 79.12 82 GLN A N 1
ATOM 654 C CA . GLN A 1 82 ? -18.157 1.560 7.323 1.00 79.12 82 GLN A CA 1
ATOM 655 C C . GLN A 1 82 ? -16.965 0.852 7.992 1.00 79.12 82 GLN A C 1
ATOM 657 O O . GLN A 1 82 ? -16.351 1.415 8.891 1.00 79.12 82 GLN A O 1
ATOM 662 N N . HIS A 1 83 ? -16.624 -0.359 7.543 1.00 79.12 83 HIS A N 1
ATOM 663 C CA . HIS A 1 83 ? -15.573 -1.193 8.148 1.00 79.12 83 HIS A CA 1
ATOM 664 C C . HIS A 1 83 ? -14.545 -1.691 7.131 1.00 79.12 83 HIS A C 1
ATOM 666 O O . HIS A 1 83 ? -13.681 -2.503 7.452 1.00 79.12 83 HIS A O 1
ATOM 672 N N . LYS A 1 84 ? -14.656 -1.246 5.879 1.00 83.62 84 LYS A N 1
ATOM 673 C CA . LYS A 1 84 ? -13.913 -1.829 4.769 1.00 83.62 84 LYS A CA 1
ATOM 674 C C . LYS A 1 84 ? -13.299 -0.737 3.922 1.00 83.62 84 LYS A C 1
ATOM 676 O O . LYS A 1 84 ? -13.999 0.181 3.504 1.00 83.62 84 LYS A O 1
ATOM 681 N N . ILE A 1 85 ? -12.014 -0.878 3.637 1.00 86.81 85 ILE A N 1
ATOM 682 C CA . ILE A 1 85 ? -11.327 -0.105 2.607 1.00 86.81 85 ILE A CA 1
ATOM 683 C C . ILE A 1 85 ? -10.824 -1.084 1.586 1.00 86.81 85 ILE A C 1
ATOM 685 O O . ILE A 1 85 ? -10.347 -2.168 1.915 1.00 86.81 85 ILE A O 1
ATOM 689 N N . VAL A 1 86 ? -10.913 -0.694 0.336 1.00 87.06 86 VAL A N 1
ATOM 690 C CA . VAL A 1 86 ? -10.396 -1.491 -0.745 1.00 87.06 86 VAL A CA 1
ATOM 691 C C . VAL A 1 86 ? -9.546 -0.6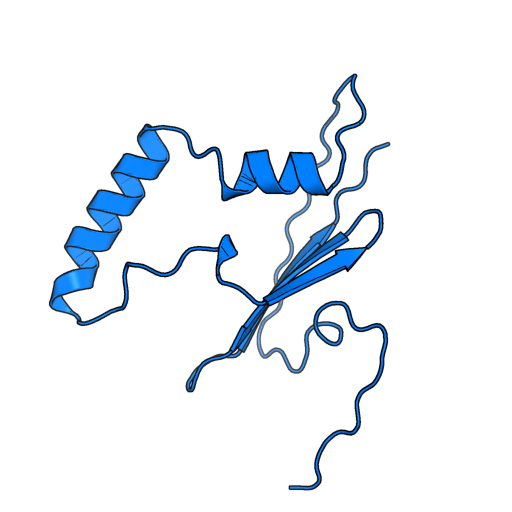03 -1.616 1.00 87.06 86 VAL A C 1
ATOM 693 O O . VAL A 1 86 ? -9.967 0.504 -1.938 1.00 87.06 86 VAL A O 1
ATOM 696 N N . PHE A 1 87 ? -8.356 -1.089 -1.966 1.00 87.75 87 PHE A N 1
ATOM 697 C CA . PHE A 1 87 ? -7.466 -0.424 -2.912 1.00 87.75 87 PHE A CA 1
ATOM 698 C C . PHE A 1 87 ? -7.362 -1.211 -4.207 1.00 87.75 87 PHE A C 1
ATOM 700 O O . PHE A 1 87 ? -7.201 -2.431 -4.186 1.00 87.75 87 PHE A O 1
ATOM 707 N N . GLY A 1 88 ? -7.454 -0.512 -5.327 1.00 87.88 88 GLY A N 1
ATOM 708 C CA . GLY A 1 88 ? -7.473 -1.077 -6.665 1.00 87.88 88 GLY A CA 1
ATOM 709 C C . GLY A 1 88 ? -6.402 -0.427 -7.502 1.00 87.88 88 GLY A C 1
ATOM 710 O O . GLY A 1 88 ? -6.164 0.779 -7.433 1.00 87.88 88 GLY A O 1
ATOM 711 N N . MET A 1 89 ? -5.721 -1.246 -8.287 1.00 86.19 89 MET A N 1
ATOM 712 C CA . MET A 1 89 ? -4.771 -0.749 -9.260 1.00 86.19 89 MET A CA 1
ATOM 713 C C . MET A 1 89 ? -4.756 -1.675 -10.456 1.00 86.19 89 MET A C 1
ATOM 715 O O . MET A 1 89 ? -4.514 -2.870 -10.321 1.00 86.1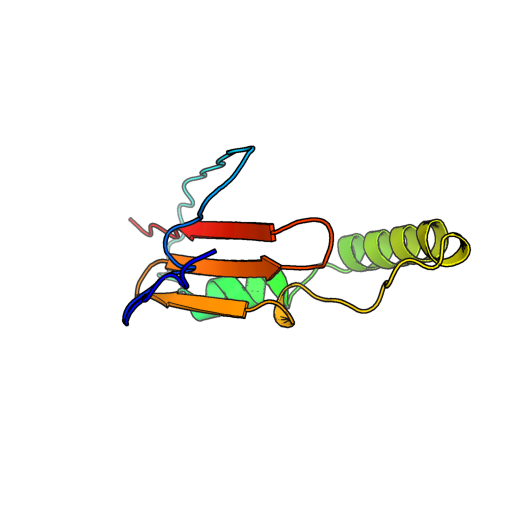9 89 MET A O 1
ATOM 719 N N . SER A 1 90 ? -4.972 -1.104 -11.632 1.00 83.38 90 SER A N 1
ATOM 720 C CA . SER A 1 90 ? -4.828 -1.818 -12.890 1.00 83.38 90 SER A CA 1
ATOM 721 C C . SER A 1 90 ? -3.745 -1.165 -13.733 1.00 83.38 90 SER A C 1
ATOM 723 O O . SER A 1 90 ? -3.694 0.058 -13.862 1.00 83.38 90 SER A O 1
ATOM 725 N N . ASP A 1 91 ? -2.890 -1.979 -14.341 1.00 79.50 91 ASP A N 1
ATOM 726 C CA . ASP A 1 91 ? -2.015 -1.553 -15.425 1.00 79.50 91 ASP A CA 1
ATOM 727 C C . ASP A 1 91 ? -2.146 -2.476 -16.648 1.00 79.50 91 ASP A C 1
ATOM 729 O O . ASP A 1 91 ? -3.082 -3.267 -16.754 1.00 79.50 91 ASP A O 1
ATOM 733 N N . LYS A 1 92 ? -1.240 -2.322 -17.621 1.00 80.69 92 LYS A N 1
ATOM 734 C CA . LYS A 1 92 ? -1.239 -3.101 -18.871 1.00 80.69 92 LYS A CA 1
ATOM 735 C C . LYS A 1 92 ? -0.987 -4.602 -18.682 1.00 80.69 92 LYS A C 1
ATOM 737 O O . LYS A 1 92 ? -1.254 -5.368 -19.602 1.00 80.69 92 LYS A O 1
ATOM 742 N N . HIS A 1 93 ? -0.405 -4.993 -17.557 1.00 81.00 93 HIS A N 1
ATOM 743 C CA . HIS A 1 93 ? 0.083 -6.340 -17.284 1.00 81.00 93 HIS A CA 1
ATOM 744 C C . HIS A 1 93 ? -0.677 -7.004 -16.147 1.00 81.00 93 HIS A C 1
ATOM 746 O O . HIS A 1 93 ? -0.751 -8.230 -16.126 1.00 81.00 93 HIS A O 1
ATOM 752 N N . LEU A 1 94 ? -1.193 -6.225 -15.194 1.00 81.69 94 LEU A N 1
ATOM 753 C CA . LEU A 1 94 ? -1.776 -6.781 -13.986 1.00 81.69 94 LEU A CA 1
ATOM 754 C C . LEU A 1 94 ? -2.843 -5.874 -13.376 1.00 81.69 94 LEU A C 1
ATOM 756 O O . LEU A 1 94 ? -2.668 -4.660 -13.245 1.00 81.69 94 LEU A O 1
ATOM 760 N N . THR A 1 95 ? -3.939 -6.501 -12.962 1.00 83.62 95 THR A N 1
ATOM 761 C CA . THR A 1 95 ? -4.979 -5.891 -12.139 1.00 83.62 95 THR A CA 1
ATOM 762 C C . THR A 1 95 ? -4.870 -6.467 -10.738 1.00 83.62 95 THR A C 1
ATOM 764 O O . THR A 1 95 ? -4.898 -7.681 -10.547 1.00 83.62 95 THR A O 1
ATOM 767 N N . PHE A 1 96 ? -4.728 -5.588 -9.755 1.00 81.81 96 PHE A N 1
ATOM 768 C CA . PHE A 1 96 ? -4.638 -5.934 -8.351 1.00 81.81 96 PHE A CA 1
ATOM 769 C C . PHE A 1 96 ? -5.737 -5.270 -7.553 1.00 81.81 96 PHE A C 1
ATOM 771 O O . PHE A 1 96 ? -6.115 -4.118 -7.790 1.00 81.81 96 PHE A O 1
ATOM 778 N N . THR A 1 97 ? -6.178 -5.988 -6.530 1.00 86.50 97 THR A N 1
ATOM 779 C CA . THR A 1 97 ? -7.144 -5.473 -5.581 1.00 86.50 97 THR A CA 1
ATOM 780 C C . THR A 1 97 ? -6.801 -5.939 -4.170 1.00 86.50 97 THR A C 1
ATOM 782 O O . THR A 1 97 ? -6.614 -7.129 -3.933 1.00 86.50 97 THR A O 1
ATOM 785 N N . TYR A 1 98 ? -6.734 -4.997 -3.229 1.00 83.19 98 TYR A N 1
ATOM 786 C CA . TYR A 1 98 ? -6.345 -5.212 -1.837 1.00 83.19 98 TYR A CA 1
ATOM 787 C C . TYR A 1 98 ? -7.505 -4.859 -0.895 1.00 83.19 98 TYR A C 1
ATOM 789 O O . TYR A 1 98 ? -7.721 -3.678 -0.602 1.00 83.19 98 TYR A O 1
ATOM 797 N N . PRO A 1 99 ? -8.278 -5.858 -0.428 1.00 84.62 99 PRO A N 1
ATOM 798 C CA . PRO A 1 99 ? -9.265 -5.665 0.626 1.00 84.62 99 PRO A CA 1
ATOM 799 C C . PRO A 1 99 ? -8.602 -5.474 1.989 1.00 84.62 99 PRO A C 1
ATOM 801 O O . PRO A 1 99 ? -7.812 -6.310 2.421 1.00 84.62 99 PRO A O 1
ATOM 804 N N . PHE A 1 100 ? -9.041 -4.456 2.720 1.00 81.06 100 PHE A N 1
ATOM 805 C CA . PHE A 1 100 ? -8.806 -4.286 4.148 1.00 81.06 100 PHE A CA 1
ATOM 806 C C . PHE A 1 100 ? -10.151 -4.274 4.874 1.00 81.06 100 PHE A C 1
ATOM 808 O O . PHE A 1 100 ? -10.955 -3.361 4.697 1.00 81.06 100 PHE A O 1
ATOM 815 N N . ASP A 1 101 ? -10.397 -5.306 5.679 1.00 77.94 101 ASP A N 1
ATOM 816 C CA . ASP A 1 101 ? -11.557 -5.399 6.569 1.00 77.94 101 ASP A CA 1
ATOM 817 C C . ASP A 1 101 ? -11.092 -5.142 8.006 1.00 77.94 101 ASP A C 1
ATOM 819 O O . ASP A 1 101 ? -10.303 -5.911 8.564 1.00 77.94 101 ASP A O 1
ATOM 823 N N . VAL A 1 102 ? -11.548 -4.037 8.591 1.00 72.62 102 VAL A N 1
ATOM 824 C CA . VAL A 1 102 ? -11.219 -3.642 9.959 1.00 72.62 102 VAL A CA 1
ATOM 825 C C . VAL A 1 102 ? -12.421 -3.947 10.837 1.00 72.62 102 VAL A C 1
ATOM 827 O O . VAL A 1 102 ? -13.384 -3.186 10.916 1.00 72.62 102 VAL A O 1
ATOM 830 N N . ARG A 1 103 ? -12.347 -5.079 11.536 1.00 64.75 103 ARG A N 1
ATOM 831 C CA . ARG A 1 103 ? -13.351 -5.479 12.522 1.00 64.75 103 ARG A CA 1
ATOM 832 C C . ARG A 1 103 ? -12.890 -5.083 13.917 1.00 64.75 103 ARG A C 1
ATOM 834 O O . ARG A 1 103 ? -11.984 -5.703 14.470 1.00 64.75 103 ARG A O 1
ATOM 841 N N . ILE A 1 104 ? -13.522 -4.054 14.472 1.00 58.94 104 ILE A N 1
ATOM 842 C CA . ILE A 1 104 ? -13.344 -3.633 15.865 1.00 58.94 104 ILE A CA 1
ATOM 843 C C . ILE A 1 104 ? -14.444 -4.324 16.674 1.00 58.94 104 ILE A C 1
ATOM 845 O O . ILE A 1 104 ? -15.624 -4.106 16.408 1.00 58.94 104 ILE A O 1
ATOM 849 N N . LYS A 1 105 ? -14.049 -5.216 17.587 1.00 56.38 105 LYS A N 1
ATOM 850 C CA . LYS A 1 105 ? -14.942 -5.876 18.549 1.00 56.38 105 LYS A CA 1
ATOM 851 C C . LYS A 1 105 ? -14.839 -5.195 19.904 1.00 56.38 105 LYS A C 1
ATOM 853 O O . LYS A 1 105 ? -13.698 -4.839 20.274 1.00 56.38 105 LYS A O 1
#

Organism: Bacteroides fragilis (NCBI:txid817)

Sequence (105 aa):
MKQPKTNPDSLIENYLPADYYDSFSKESHNKNVISIDEFADIAFNQLPSSIILLLIVRNSLIKPFGLDTNRRVTDMECEKSQHKIVFGMSDKHLTFTYPFDVRIK